Protein AF-A0A3D0M6D3-F1 (afdb_monomer_lite)

Radius of gyration: 14.18 Å; chains: 1; bounding box: 35×28×41 Å

Structure (mmCIF, N/CA/C/O backbone):
data_AF-A0A3D0M6D3-F1
#
_entry.id   AF-A0A3D0M6D3-F1
#
loop_
_atom_site.group_PDB
_atom_site.id
_atom_site.type_symbol
_atom_site.label_atom_id
_atom_site.label_alt_id
_atom_site.label_comp_id
_atom_site.label_asym_id
_atom_site.label_entity_id
_atom_site.label_seq_id
_atom_site.pdbx_PDB_ins_code
_atom_site.Cartn_x
_atom_site.Cartn_y
_atom_site.Cartn_z
_atom_site.occupancy
_atom_site.B_iso_or_equiv
_atom_site.auth_seq_id
_atom_site.auth_comp_id
_atom_site.auth_asym_id
_atom_site.auth_atom_id
_atom_site.pdbx_PDB_model_num
ATOM 1 N N . MET A 1 1 ? 14.241 -4.948 13.744 1.00 52.59 1 MET A N 1
ATOM 2 C CA . MET A 1 1 ? 13.024 -5.066 12.900 1.00 52.59 1 MET A CA 1
ATOM 3 C C . MET A 1 1 ? 12.426 -3.733 12.427 1.00 52.59 1 MET A C 1
ATOM 5 O O . MET A 1 1 ? 11.721 -3.752 11.431 1.00 52.59 1 MET A O 1
ATOM 9 N N . ARG A 1 2 ? 12.724 -2.573 13.044 1.00 57.72 2 ARG A N 1
ATOM 10 C CA . ARG A 1 2 ? 12.065 -1.276 12.750 1.00 57.72 2 ARG A CA 1
ATOM 11 C C . ARG A 1 2 ? 12.277 -0.697 11.330 1.00 57.72 2 ARG A C 1
ATOM 13 O O . ARG A 1 2 ? 11.558 0.225 10.971 1.00 57.72 2 ARG A O 1
ATOM 20 N N . ASN A 1 3 ? 13.200 -1.253 10.533 1.00 73.00 3 ASN A N 1
ATOM 21 C CA . ASN A 1 3 ? 13.613 -0.708 9.228 1.00 73.00 3 ASN A CA 1
ATOM 22 C C . ASN A 1 3 ? 13.431 -1.674 8.040 1.00 73.00 3 ASN A C 1
ATOM 24 O O . ASN A 1 3 ? 13.798 -1.325 6.927 1.00 73.00 3 ASN A O 1
ATOM 28 N N . ALA A 1 4 ? 12.882 -2.880 8.243 1.00 83.25 4 ALA A N 1
ATOM 29 C CA . ALA A 1 4 ? 12.864 -3.917 7.198 1.00 83.25 4 ALA A CA 1
ATOM 30 C C . ALA A 1 4 ? 12.081 -3.520 5.929 1.00 83.25 4 ALA A C 1
ATOM 32 O O . ALA A 1 4 ? 12.373 -4.023 4.849 1.00 83.25 4 ALA A O 1
ATOM 33 N N . TYR A 1 5 ? 11.115 -2.612 6.072 1.00 87.88 5 TYR A N 1
ATOM 34 C CA . TYR A 1 5 ? 10.273 -2.093 4.994 1.00 87.88 5 TYR A CA 1
ATOM 35 C C . TYR A 1 5 ? 10.786 -0.765 4.405 1.00 87.88 5 TYR A C 1
ATOM 37 O O . TYR A 1 5 ? 10.164 -0.208 3.501 1.00 87.88 5 TYR A O 1
ATOM 45 N N . LYS A 1 6 ? 11.904 -0.218 4.909 1.00 93.88 6 LYS A N 1
ATOM 46 C CA . LYS A 1 6 ? 12.492 1.011 4.361 1.00 93.88 6 LYS A CA 1
ATOM 47 C C . LYS A 1 6 ? 13.063 0.748 2.974 1.00 93.88 6 LYS A C 1
ATOM 49 O O . LYS A 1 6 ? 13.654 -0.306 2.745 1.00 93.88 6 LYS A O 1
ATOM 54 N N . LEU A 1 7 ? 12.911 1.724 2.077 1.00 93.38 7 LEU A N 1
ATOM 55 C CA . LEU A 1 7 ? 13.211 1.570 0.652 1.00 93.38 7 LEU A CA 1
ATOM 56 C C . LEU A 1 7 ? 14.612 1.019 0.392 1.00 93.38 7 LEU A C 1
ATOM 58 O O . LEU A 1 7 ? 14.744 0.063 -0.362 1.00 93.38 7 LEU A O 1
ATOM 62 N N . ASP A 1 8 ? 15.630 1.544 1.070 1.00 93.69 8 ASP A N 1
ATOM 63 C CA . ASP A 1 8 ? 17.010 1.075 0.898 1.00 93.69 8 ASP A CA 1
ATOM 64 C C . ASP A 1 8 ? 17.179 -0.390 1.314 1.00 93.69 8 ASP A C 1
ATOM 66 O O . ASP A 1 8 ? 17.869 -1.158 0.650 1.00 93.69 8 ASP A O 1
ATOM 70 N N . THR A 1 9 ? 16.494 -0.813 2.381 1.00 93.94 9 THR A N 1
ATOM 71 C CA . THR A 1 9 ? 16.521 -2.208 2.847 1.00 93.94 9 THR A CA 1
ATOM 72 C C . THR A 1 9 ? 15.784 -3.134 1.882 1.00 93.94 9 THR A C 1
ATOM 74 O O . THR A 1 9 ? 16.263 -4.228 1.590 1.00 93.94 9 THR A O 1
ATOM 77 N N . VAL A 1 10 ? 14.644 -2.694 1.346 1.00 94.50 10 VAL A N 1
ATOM 78 C CA . VAL A 1 10 ? 13.872 -3.449 0.348 1.00 94.50 10 VAL A CA 1
ATOM 79 C C . VAL A 1 10 ? 14.669 -3.581 -0.952 1.00 94.50 10 VAL A C 1
ATOM 81 O O . VAL A 1 10 ? 14.810 -4.688 -1.470 1.00 94.50 10 VAL A O 1
ATOM 84 N N . LYS A 1 11 ? 15.274 -2.490 -1.434 1.00 94.94 11 LYS A N 1
ATOM 85 C CA . LYS A 1 11 ? 16.143 -2.494 -2.618 1.00 94.94 11 LYS A CA 1
ATOM 86 C C . LYS A 1 11 ? 17.346 -3.412 -2.440 1.00 94.94 11 LYS A C 1
ATOM 88 O O . LYS A 1 11 ? 17.601 -4.234 -3.314 1.00 94.94 11 LYS A O 1
ATOM 93 N N . ALA A 1 12 ? 18.033 -3.334 -1.299 1.00 93.81 12 ALA A N 1
ATOM 94 C CA . ALA A 1 12 ? 19.160 -4.215 -0.997 1.00 93.81 12 ALA A CA 1
ATOM 95 C C . ALA A 1 12 ? 18.751 -5.697 -0.954 1.00 93.81 12 ALA A C 1
ATOM 97 O O . ALA A 1 12 ? 19.524 -6.563 -1.353 1.00 93.81 12 ALA A O 1
ATOM 98 N N . ARG A 1 13 ? 17.530 -5.997 -0.492 1.00 94.12 13 ARG A N 1
ATOM 99 C CA . ARG A 1 13 ? 17.016 -7.367 -0.395 1.00 94.12 13 ARG A CA 1
ATOM 100 C C . ARG A 1 13 ? 16.631 -7.969 -1.747 1.00 94.12 13 ARG A C 1
ATOM 102 O O . ARG A 1 13 ? 16.865 -9.155 -1.953 1.00 94.12 13 ARG A O 1
ATOM 109 N N . PHE A 1 14 ? 15.983 -7.197 -2.618 1.00 93.31 14 PHE A N 1
ATOM 110 C CA . PHE A 1 14 ? 15.375 -7.723 -3.846 1.00 93.31 14 PHE A CA 1
ATOM 111 C C . PHE A 1 14 ? 16.146 -7.391 -5.130 1.00 93.31 14 PHE A C 1
ATOM 113 O O . PHE A 1 14 ? 15.937 -8.046 -6.145 1.00 93.31 14 PHE A O 1
ATOM 120 N N . GLY A 1 15 ? 17.024 -6.386 -5.124 1.00 88.44 15 GLY A N 1
ATOM 121 C CA . GLY A 1 15 ? 17.942 -6.080 -6.228 1.00 88.44 15 GLY A CA 1
ATOM 122 C C . GLY A 1 15 ? 17.323 -5.465 -7.492 1.00 88.44 15 GLY A C 1
ATOM 123 O O . GLY A 1 15 ? 18.054 -4.880 -8.284 1.00 88.44 15 GLY A O 1
ATOM 124 N N . HIS A 1 16 ? 16.003 -5.544 -7.696 1.00 92.06 16 HIS A N 1
ATOM 125 C CA . HIS A 1 16 ? 15.329 -4.930 -8.844 1.00 92.06 16 HIS A CA 1
ATOM 126 C C . HIS A 1 16 ? 13.944 -4.368 -8.501 1.00 92.06 16 HIS A C 1
ATOM 128 O O . HIS A 1 16 ? 13.257 -4.829 -7.582 1.00 92.06 16 HIS A O 1
ATOM 134 N N . ASN A 1 17 ? 13.516 -3.368 -9.277 1.00 94.06 17 ASN A N 1
ATOM 135 C CA . ASN A 1 17 ? 12.361 -2.553 -8.912 1.00 94.06 17 ASN A CA 1
ATOM 136 C C . ASN A 1 17 ? 11.033 -3.320 -8.933 1.00 94.06 17 ASN A C 1
ATOM 138 O O . ASN A 1 17 ? 10.195 -3.120 -8.056 1.00 94.06 17 ASN A O 1
ATOM 142 N N . SER A 1 18 ? 10.865 -4.255 -9.866 1.00 94.38 18 SER A N 1
ATOM 143 C CA . SER A 1 18 ? 9.674 -5.106 -9.928 1.00 94.38 18 SER A CA 1
ATOM 144 C C . SER A 1 18 ? 9.464 -5.958 -8.668 1.00 94.38 18 SER A C 1
ATOM 146 O O . SER A 1 18 ? 8.363 -6.009 -8.134 1.00 94.38 18 SER A O 1
ATOM 148 N N . ALA A 1 19 ? 10.513 -6.575 -8.115 1.00 94.75 19 ALA A N 1
ATOM 149 C CA . ALA A 1 19 ? 10.362 -7.337 -6.873 1.00 94.75 19 ALA A CA 1
ATOM 150 C C . ALA A 1 19 ? 10.105 -6.418 -5.669 1.00 94.75 19 ALA A C 1
ATOM 152 O O . ALA A 1 19 ? 9.352 -6.775 -4.763 1.00 94.75 19 ALA A O 1
ATOM 153 N N . CYS A 1 20 ? 10.671 -5.206 -5.679 1.00 96.12 20 CYS A N 1
ATOM 154 C CA . CYS A 1 20 ? 10.388 -4.208 -4.651 1.00 96.12 20 CYS A CA 1
ATOM 155 C C . CYS A 1 20 ? 8.913 -3.779 -4.664 1.00 96.12 20 CYS A C 1
ATOM 157 O O . CYS A 1 20 ? 8.306 -3.686 -3.596 1.00 96.12 20 CYS A O 1
ATOM 159 N N . ILE A 1 21 ? 8.315 -3.539 -5.841 1.00 95.56 21 ILE A N 1
ATOM 160 C CA . ILE A 1 21 ? 6.906 -3.132 -5.906 1.00 95.56 21 ILE A CA 1
ATOM 161 C C . ILE A 1 21 ? 5.967 -4.264 -5.489 1.00 95.56 21 ILE A C 1
ATOM 163 O O . ILE A 1 21 ? 4.992 -4.002 -4.790 1.00 95.56 21 ILE A O 1
ATOM 167 N N . ASP A 1 22 ? 6.280 -5.515 -5.838 1.00 95.00 22 ASP A N 1
ATOM 168 C CA . ASP A 1 22 ? 5.488 -6.669 -5.408 1.00 95.00 22 ASP A CA 1
ATOM 169 C C . ASP A 1 22 ? 5.560 -6.871 -3.888 1.00 95.00 22 ASP A C 1
ATOM 171 O O . ASP A 1 22 ? 4.539 -7.151 -3.254 1.00 95.00 22 ASP A O 1
ATOM 175 N N . TYR A 1 23 ? 6.734 -6.664 -3.279 1.00 95.75 23 TYR A N 1
ATOM 176 C CA . TYR A 1 23 ? 6.874 -6.639 -1.822 1.00 95.75 23 TYR A CA 1
ATOM 177 C C . TYR A 1 23 ? 5.963 -5.582 -1.196 1.00 95.75 23 TYR A C 1
ATOM 179 O O . TYR A 1 23 ? 5.148 -5.903 -0.327 1.00 95.75 23 TYR A O 1
ATOM 187 N N . TYR A 1 24 ? 6.078 -4.335 -1.653 1.00 96.12 24 TYR A N 1
ATOM 188 C CA . TYR A 1 24 ? 5.315 -3.240 -1.075 1.00 96.12 24 TYR A CA 1
ATOM 189 C C . TYR A 1 24 ? 3.814 -3.399 -1.285 1.00 96.12 24 TYR A C 1
ATOM 191 O O . TYR A 1 24 ? 3.053 -3.170 -0.355 1.00 96.12 24 TYR A O 1
ATOM 199 N N . TYR A 1 25 ? 3.376 -3.814 -2.472 1.00 95.38 25 TYR A N 1
ATOM 200 C CA . TYR A 1 25 ? 1.959 -4.001 -2.759 1.00 95.38 25 TYR A CA 1
ATOM 201 C C . TYR A 1 25 ? 1.325 -5.052 -1.842 1.00 95.38 25 TYR A C 1
ATOM 203 O O . TYR A 1 25 ? 0.288 -4.793 -1.233 1.00 95.38 25 TYR A O 1
ATOM 211 N N . ASN A 1 26 ? 1.973 -6.209 -1.679 1.00 94.62 26 ASN A N 1
ATOM 212 C CA . ASN A 1 26 ? 1.481 -7.245 -0.772 1.00 94.62 26 ASN A CA 1
ATOM 213 C C . ASN A 1 26 ? 1.406 -6.738 0.674 1.00 94.62 26 ASN A C 1
ATOM 215 O O . ASN A 1 26 ? 0.462 -7.049 1.400 1.00 94.62 26 ASN A O 1
ATOM 219 N N . ASP A 1 27 ? 2.384 -5.941 1.097 1.00 95.25 27 ASP A N 1
ATOM 220 C CA . ASP A 1 27 ? 2.412 -5.421 2.457 1.00 95.25 27 ASP A CA 1
ATOM 221 C C . ASP A 1 27 ? 1.406 -4.277 2.684 1.00 95.25 27 ASP A C 1
ATOM 223 O O . ASP A 1 27 ? 0.790 -4.219 3.747 1.00 95.25 27 ASP A O 1
ATOM 227 N N . LEU A 1 28 ? 1.142 -3.439 1.673 1.00 95.00 28 LEU A N 1
ATOM 228 C CA . LEU A 1 28 ? 0.051 -2.458 1.688 1.00 95.00 28 LEU A CA 1
ATOM 229 C C . LEU A 1 28 ? -1.302 -3.148 1.881 1.00 95.00 28 LEU A C 1
ATOM 231 O O . LEU A 1 28 ? -2.092 -2.715 2.718 1.00 95.00 28 LEU A O 1
ATOM 235 N N . LEU A 1 29 ? -1.567 -4.248 1.165 1.00 94.75 29 LEU A N 1
ATOM 236 C CA . LEU A 1 29 ? -2.806 -5.012 1.343 1.00 94.75 29 LEU A CA 1
ATOM 237 C C . LEU A 1 29 ? -2.953 -5.535 2.777 1.00 94.75 29 LEU A C 1
ATOM 239 O O . LEU A 1 29 ? -4.045 -5.472 3.343 1.00 94.75 29 LEU A O 1
ATOM 243 N N . ARG A 1 30 ? -1.859 -5.989 3.402 1.00 93.75 30 ARG A N 1
ATOM 244 C CA . ARG A 1 30 ? -1.870 -6.384 4.819 1.00 93.75 30 ARG A CA 1
ATOM 245 C C . ARG A 1 30 ? -2.169 -5.205 5.740 1.00 93.75 30 ARG A C 1
ATOM 247 O O . ARG A 1 30 ? -3.000 -5.341 6.636 1.00 93.75 30 ARG A O 1
ATOM 254 N N . GLN A 1 31 ? -1.527 -4.053 5.532 1.00 93.88 31 GLN A N 1
ATOM 255 C CA . GLN A 1 31 ? -1.777 -2.853 6.338 1.00 93.88 31 GLN A CA 1
ATOM 256 C C . GLN A 1 31 ? -3.243 -2.407 6.232 1.00 93.88 31 GLN A C 1
ATOM 258 O O . GLN A 1 31 ? -3.884 -2.151 7.251 1.00 93.88 31 GLN A O 1
ATOM 263 N N . LEU A 1 32 ? -3.794 -2.387 5.016 1.00 93.75 32 LEU A N 1
ATOM 264 C CA . LEU A 1 32 ? -5.198 -2.064 4.767 1.00 93.75 32 LEU A CA 1
ATOM 265 C C . LEU A 1 32 ? -6.142 -3.077 5.421 1.00 93.75 32 LEU A C 1
ATOM 267 O O . LEU A 1 32 ? -7.104 -2.674 6.067 1.00 93.75 32 LEU A O 1
ATOM 271 N N . ASN A 1 33 ? -5.840 -4.374 5.354 1.00 93.81 33 ASN A N 1
ATOM 272 C CA . ASN A 1 33 ? -6.620 -5.398 6.047 1.00 93.81 33 ASN A CA 1
ATOM 273 C C . ASN A 1 33 ? -6.652 -5.174 7.571 1.00 93.81 33 ASN A C 1
ATOM 275 O O . ASN A 1 33 ? -7.713 -5.228 8.191 1.00 93.81 33 ASN A O 1
ATOM 279 N N . ILE A 1 34 ? -5.512 -4.841 8.188 1.00 93.06 34 ILE A N 1
ATOM 280 C CA . ILE A 1 34 ? -5.448 -4.547 9.631 1.00 93.06 34 ILE A CA 1
ATOM 281 C C . ILE A 1 34 ? -6.299 -3.317 9.989 1.00 93.06 34 ILE A C 1
ATOM 283 O O . ILE A 1 34 ? -6.938 -3.302 11.047 1.00 93.06 34 ILE A O 1
ATOM 287 N N . LEU A 1 35 ? -6.350 -2.322 9.097 1.00 90.25 35 LEU A N 1
ATOM 288 C CA . LEU A 1 35 ? -7.206 -1.136 9.203 1.00 90.25 35 LEU A CA 1
ATOM 289 C C . LEU A 1 35 ? -8.685 -1.408 8.870 1.00 90.25 35 LEU A C 1
ATOM 291 O O . LEU A 1 35 ? -9.479 -0.473 8.898 1.00 90.25 35 LEU A O 1
ATOM 295 N N . ARG A 1 36 ? -9.072 -2.664 8.595 1.00 91.81 36 ARG A N 1
ATOM 296 C CA . ARG A 1 36 ? -10.422 -3.068 8.151 1.00 91.81 36 ARG A CA 1
ATOM 297 C C . ARG A 1 36 ? -10.841 -2.431 6.822 1.00 91.81 36 ARG A C 1
ATOM 299 O O . ARG A 1 36 ? -12.010 -2.146 6.594 1.00 91.81 36 ARG A O 1
ATOM 306 N N . LEU A 1 37 ? -9.864 -2.225 5.947 1.00 92.75 37 LEU A N 1
ATOM 307 C CA . LEU A 1 37 ? -10.002 -1.682 4.599 1.00 92.75 37 LEU A CA 1
ATOM 308 C C . LEU A 1 37 ? -9.568 -2.718 3.552 1.00 92.75 37 LEU A C 1
ATOM 310 O O . LEU A 1 37 ? -8.962 -2.369 2.542 1.00 92.75 37 LEU A O 1
ATOM 314 N N . SER A 1 38 ? -9.822 -4.003 3.806 1.00 92.75 38 SER A N 1
ATOM 315 C CA . SER A 1 38 ? -9.565 -5.084 2.849 1.00 92.75 38 SER A CA 1
ATOM 316 C C . SER A 1 38 ? -10.380 -4.899 1.561 1.00 92.75 38 SER A C 1
ATOM 318 O O . SER A 1 38 ? -11.443 -4.274 1.624 1.00 92.75 38 SER A O 1
ATOM 320 N N . PRO A 1 39 ? -9.923 -5.439 0.415 1.00 91.56 39 PRO A N 1
ATOM 321 C CA . PRO A 1 39 ? -10.741 -5.496 -0.793 1.00 91.56 39 PRO A CA 1
ATOM 322 C C . PRO A 1 39 ? -12.037 -6.278 -0.549 1.00 91.56 39 PRO A C 1
ATOM 324 O O . PRO A 1 39 ? -12.018 -7.295 0.151 1.00 91.56 39 PRO A O 1
ATOM 327 N N . ASP A 1 40 ? -13.133 -5.828 -1.150 1.00 92.44 40 ASP A N 1
ATOM 328 C CA . ASP A 1 40 ? -14.402 -6.552 -1.147 1.00 92.44 40 ASP A CA 1
ATOM 329 C C . ASP A 1 40 ? -14.412 -7.653 -2.223 1.00 92.44 40 ASP A C 1
ATOM 331 O O . ASP A 1 40 ? -13.633 -7.650 -3.181 1.00 92.44 40 ASP A O 1
ATOM 335 N N . THR A 1 41 ? -15.301 -8.641 -2.079 1.00 90.56 41 THR A N 1
ATOM 336 C CA . THR A 1 41 ? -15.400 -9.729 -3.066 1.00 90.56 41 THR A CA 1
ATOM 337 C C . THR A 1 41 ? -15.862 -9.179 -4.415 1.00 90.56 41 THR A C 1
ATOM 339 O O . THR A 1 41 ? -16.897 -8.526 -4.500 1.00 90.56 41 THR A O 1
ATOM 342 N N . GLY A 1 42 ? -15.103 -9.469 -5.476 1.00 90.81 42 GLY A N 1
ATOM 343 C CA . GLY A 1 42 ? -15.370 -8.957 -6.826 1.00 90.81 42 GLY A CA 1
ATOM 344 C C . GLY A 1 42 ? -14.864 -7.532 -7.072 1.00 90.81 42 GLY A C 1
ATOM 345 O O . GLY A 1 42 ? -15.007 -7.028 -8.184 1.00 90.81 42 GLY A O 1
ATOM 346 N N . GLU A 1 43 ? -14.244 -6.895 -6.075 1.00 91.88 43 GLU A N 1
ATOM 347 C CA . GLU A 1 43 ? -13.659 -5.564 -6.210 1.00 91.88 43 GLU A CA 1
ATOM 348 C C . GLU A 1 43 ? -12.327 -5.630 -6.973 1.00 91.88 43 GLU A C 1
ATOM 350 O O . GLU A 1 43 ? -11.422 -6.403 -6.646 1.00 91.88 43 GLU A O 1
ATOM 355 N N . THR A 1 44 ? -12.184 -4.807 -8.012 1.00 91.88 44 THR A N 1
ATOM 356 C CA . THR A 1 44 ? -10.899 -4.643 -8.706 1.00 91.88 44 THR A CA 1
ATOM 357 C C . THR A 1 44 ? -9.929 -3.802 -7.873 1.00 91.88 44 THR A C 1
ATOM 359 O O . THR A 1 44 ? -10.337 -3.010 -7.028 1.00 91.88 44 THR A O 1
ATOM 362 N N . ILE A 1 45 ? -8.627 -3.895 -8.163 1.00 91.50 45 ILE A N 1
ATOM 363 C CA . ILE A 1 45 ? -7.587 -3.118 -7.464 1.00 91.50 45 ILE A CA 1
ATOM 364 C C . ILE A 1 45 ? -7.874 -1.606 -7.506 1.00 91.50 45 ILE A C 1
ATOM 366 O O . ILE A 1 45 ? -7.678 -0.917 -6.510 1.00 91.50 45 ILE A O 1
ATOM 370 N N . LEU A 1 46 ? -8.358 -1.079 -8.636 1.00 92.25 46 LEU A N 1
ATOM 371 C CA . LEU A 1 46 ? -8.658 0.350 -8.760 1.00 92.25 46 LEU A CA 1
ATOM 372 C C . LEU A 1 46 ? -9.934 0.746 -8.013 1.00 92.25 46 LEU A C 1
ATOM 374 O O . LEU A 1 46 ? -9.935 1.784 -7.362 1.00 92.25 46 LEU A O 1
ATOM 378 N N . GLN A 1 47 ? -10.981 -0.086 -8.041 1.00 94.12 47 GLN A N 1
ATOM 379 C CA . GLN A 1 47 ? -12.189 0.146 -7.235 1.00 94.12 47 GLN A CA 1
ATOM 380 C C . GLN A 1 47 ? -11.864 0.137 -5.736 1.00 94.12 47 GLN A C 1
ATOM 382 O O . GLN A 1 47 ? -12.287 1.037 -5.012 1.00 94.12 47 GLN A O 1
ATOM 387 N N . HIS A 1 48 ? -11.019 -0.803 -5.304 1.00 94.50 48 HIS A N 1
ATOM 388 C CA . HIS A 1 48 ? -10.504 -0.857 -3.938 1.00 94.50 48 HIS A CA 1
ATOM 389 C C . HIS A 1 48 ? -9.730 0.413 -3.581 1.00 94.50 48 HIS A C 1
ATOM 391 O O . HIS A 1 48 ? -9.991 1.031 -2.551 1.00 94.50 48 HIS A O 1
ATOM 397 N N . GLY A 1 49 ? -8.822 0.848 -4.458 1.00 92.44 49 GLY A N 1
ATOM 398 C CA . GLY A 1 49 ? -8.068 2.091 -4.283 1.00 92.44 49 GLY A CA 1
ATOM 399 C C . GLY A 1 49 ? -8.958 3.325 -4.171 1.00 92.44 49 GLY A C 1
ATOM 400 O O . GLY A 1 49 ? -8.721 4.162 -3.306 1.00 92.44 49 GLY A O 1
ATOM 401 N N . GLU A 1 50 ? -9.996 3.416 -4.998 1.00 92.50 50 GLU A N 1
ATOM 402 C CA . GLU A 1 50 ? -10.986 4.497 -4.988 1.00 92.50 50 GLU A CA 1
ATOM 403 C C . GLU A 1 50 ? -11.772 4.559 -3.675 1.00 92.50 50 GLU A C 1
ATOM 405 O O . GLU A 1 50 ? -11.832 5.605 -3.022 1.00 92.50 50 GLU A O 1
ATOM 410 N N . ARG A 1 51 ? -12.310 3.421 -3.227 1.00 92.81 51 ARG A N 1
ATOM 411 C CA . ARG A 1 51 ? -13.037 3.333 -1.956 1.00 92.81 51 ARG A CA 1
ATOM 412 C C . ARG A 1 51 ? -12.139 3.685 -0.774 1.00 92.81 51 ARG A C 1
ATOM 414 O O . ARG A 1 51 ? -12.522 4.473 0.090 1.00 92.81 51 ARG A O 1
ATOM 421 N N . VAL A 1 52 ? -10.925 3.137 -0.740 1.00 91.31 52 VAL A N 1
ATOM 422 C CA . VAL A 1 52 ? -9.963 3.428 0.328 1.00 91.31 52 VAL A CA 1
ATOM 423 C C . VAL A 1 52 ? -9.518 4.887 0.283 1.00 91.31 52 VAL A C 1
ATOM 425 O O . VAL A 1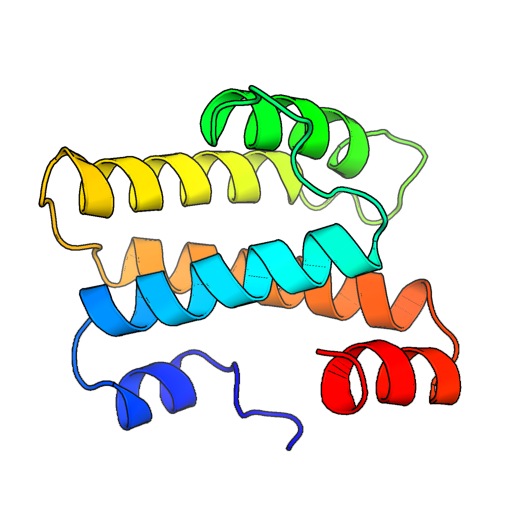 52 ? -9.402 5.501 1.341 1.00 91.31 52 VAL A O 1
ATOM 428 N N . ARG A 1 53 ? -9.326 5.482 -0.902 1.00 90.50 53 ARG A N 1
ATOM 429 C CA . ARG A 1 53 ? -9.006 6.908 -1.048 1.00 90.50 53 ARG A CA 1
ATOM 430 C C . ARG A 1 53 ? -10.037 7.778 -0.344 1.00 90.50 53 ARG A C 1
ATOM 432 O O . ARG A 1 53 ? -9.635 8.666 0.400 1.00 90.50 53 ARG A O 1
ATOM 439 N N . MET A 1 54 ? -11.329 7.507 -0.533 1.00 86.12 54 MET A N 1
ATOM 440 C CA . MET A 1 54 ? -12.399 8.264 0.129 1.00 86.12 54 MET A CA 1
ATOM 441 C C . MET A 1 54 ? -12.284 8.186 1.657 1.00 86.12 54 MET A C 1
ATOM 443 O O . MET A 1 54 ? -12.331 9.213 2.322 1.00 86.12 54 MET A O 1
ATOM 447 N N . VAL A 1 55 ? -12.029 6.995 2.210 1.00 85.75 55 VAL A N 1
ATOM 448 C CA . VAL A 1 55 ? -11.864 6.801 3.665 1.00 85.75 55 VAL A CA 1
ATOM 449 C C . VAL A 1 55 ? -10.574 7.431 4.204 1.00 85.75 55 VAL A C 1
ATOM 451 O O . VAL A 1 55 ? -10.522 7.896 5.342 1.00 85.75 55 VAL A O 1
ATOM 454 N N . LEU A 1 56 ? -9.493 7.418 3.421 1.00 81.12 56 LEU A N 1
ATOM 455 C CA . LEU A 1 56 ? -8.215 8.005 3.828 1.00 81.12 56 LEU A CA 1
ATOM 456 C C . LEU A 1 56 ? -8.205 9.535 3.719 1.00 81.12 56 LEU A C 1
ATOM 458 O O . LEU A 1 56 ? -7.444 10.162 4.452 1.00 81.12 56 LEU A O 1
ATOM 462 N N . ASN A 1 57 ? -9.018 10.106 2.829 1.00 80.25 57 ASN A N 1
ATOM 463 C CA . ASN A 1 57 ? -9.123 11.547 2.602 1.00 80.25 57 ASN A CA 1
ATOM 464 C C . ASN A 1 57 ? -10.286 12.209 3.375 1.00 80.25 57 ASN A C 1
ATOM 466 O O . ASN A 1 57 ? -10.386 13.433 3.335 1.00 80.25 57 ASN A O 1
ATOM 470 N N . ASP A 1 58 ? -11.142 11.445 4.067 1.00 75.62 58 ASP A N 1
ATOM 471 C CA . ASP A 1 58 ? -12.219 11.987 4.911 1.00 75.62 58 ASP A CA 1
ATOM 472 C C . ASP A 1 58 ? -11.654 12.942 5.981 1.00 75.62 58 ASP A C 1
ATOM 474 O O . ASP A 1 58 ? -10.726 12.594 6.724 1.00 75.62 58 ASP A O 1
ATOM 478 N N . GLU A 1 59 ? -12.229 14.150 6.046 1.00 52.84 59 GLU A N 1
ATOM 479 C CA . GLU A 1 59 ? -11.781 15.306 6.833 1.00 52.84 59 GLU A CA 1
ATOM 480 C C . GLU A 1 59 ? -11.685 15.043 8.340 1.00 52.84 59 GLU A C 1
ATOM 482 O O . GLU A 1 59 ? -10.948 15.744 9.036 1.00 52.84 59 GLU A O 1
ATOM 487 N N . ASN A 1 60 ? -12.382 14.018 8.835 1.00 57.03 60 ASN A N 1
ATOM 488 C CA . ASN A 1 60 ? -12.366 13.625 10.245 1.00 57.03 60 ASN A CA 1
ATOM 489 C C . ASN A 1 60 ? -11.163 12.749 10.625 1.00 57.03 60 ASN A C 1
ATOM 491 O O . ASN A 1 60 ? -10.987 12.409 11.797 1.00 57.03 60 ASN A O 1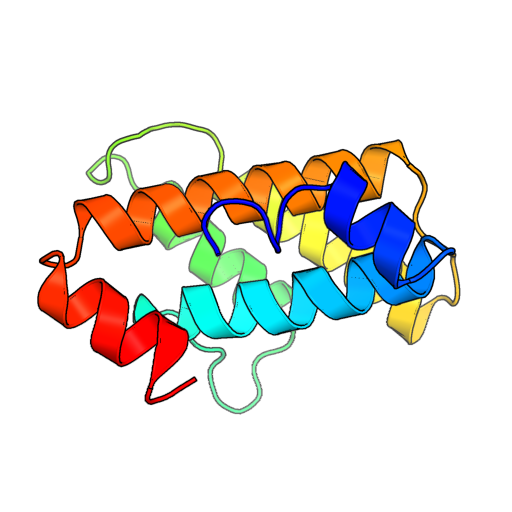
ATOM 495 N N . THR A 1 61 ? -10.324 12.380 9.655 1.00 54.12 61 THR A N 1
ATOM 496 C CA . THR A 1 61 ? -9.154 11.529 9.875 1.00 54.12 61 THR A CA 1
ATOM 497 C C . THR A 1 61 ? -7.870 12.316 9.659 1.00 54.12 61 THR A C 1
ATOM 499 O O . THR A 1 61 ? -7.340 12.418 8.555 1.00 54.12 61 THR A O 1
ATOM 502 N N . GLU A 1 62 ? -7.329 12.870 10.742 1.00 51.34 62 GLU A N 1
ATOM 503 C CA . GLU A 1 62 ? -5.953 13.363 10.738 1.00 51.34 62 GLU A CA 1
ATOM 504 C C . GLU A 1 62 ? -4.972 12.194 10.485 1.00 51.34 62 GLU A C 1
ATOM 506 O O . GLU A 1 62 ? -5.143 11.113 11.060 1.00 51.34 62 GLU A O 1
ATOM 511 N N . PRO A 1 63 ? -3.928 12.373 9.650 1.00 50.97 63 PRO A N 1
ATOM 512 C CA . PRO A 1 63 ? -3.522 13.605 8.980 1.00 50.97 63 PRO A CA 1
ATOM 513 C C . PRO A 1 63 ? -4.049 13.721 7.539 1.00 50.97 63 PRO A C 1
ATOM 515 O O . PRO A 1 63 ? -3.983 12.763 6.761 1.00 50.97 63 PRO A O 1
ATOM 518 N N . LYS A 1 64 ? -4.412 14.957 7.156 1.00 56.03 64 LYS A N 1
ATOM 519 C CA . LYS A 1 64 ? -4.799 15.435 5.807 1.00 56.03 64 LYS A CA 1
ATOM 520 C C . LYS A 1 64 ? -3.646 15.375 4.787 1.00 56.03 64 LYS A C 1
ATOM 522 O O . LYS A 1 64 ? -3.255 16.368 4.186 1.00 56.03 64 LYS A O 1
ATOM 527 N N . SER A 1 65 ? -3.020 14.214 4.641 1.00 53.69 65 SER A N 1
ATOM 528 C CA . SER A 1 65 ? -1.718 14.048 3.977 1.00 53.69 65 SER A CA 1
ATOM 529 C C . SER A 1 65 ? -1.803 13.697 2.483 1.00 53.69 65 SER A C 1
ATOM 531 O O . SER A 1 65 ? -0.779 13.406 1.860 1.00 53.69 65 SER A O 1
ATOM 533 N N . GLY A 1 66 ? -3.005 13.704 1.888 1.00 64.44 66 GLY A N 1
ATOM 534 C CA . GLY A 1 66 ? -3.225 13.218 0.518 1.00 64.44 66 GLY A CA 1
ATOM 535 C C . GLY A 1 66 ? -2.857 11.737 0.356 1.00 64.44 66 GLY A C 1
ATOM 536 O O . GLY A 1 66 ? -2.499 11.289 -0.732 1.00 64.44 66 GLY A O 1
ATOM 537 N N . GLY A 1 67 ? -2.870 10.976 1.458 1.00 76.94 67 GLY A N 1
ATOM 538 C CA . GLY A 1 67 ? -2.477 9.569 1.483 1.00 76.94 67 GLY A CA 1
ATOM 539 C C . GLY A 1 67 ? -3.359 8.698 0.589 1.00 76.94 67 GLY A C 1
ATOM 540 O O . GLY A 1 67 ? -2.846 7.774 -0.039 1.00 76.94 67 GLY A O 1
ATOM 541 N N . GLY A 1 68 ? -4.648 9.034 0.460 1.00 83.62 68 GLY A N 1
ATOM 542 C CA . GLY A 1 68 ? -5.567 8.358 -0.452 1.00 83.62 68 GLY A CA 1
ATOM 543 C C . GLY A 1 68 ? -5.185 8.541 -1.923 1.00 83.62 68 GLY A C 1
ATOM 544 O O . GLY A 1 68 ? -5.109 7.563 -2.666 1.00 83.62 68 GLY A O 1
ATOM 545 N N . ASP A 1 69 ? -4.872 9.770 -2.340 1.00 86.88 69 ASP A N 1
ATOM 546 C CA . ASP A 1 69 ? -4.464 10.063 -3.724 1.00 86.88 69 ASP A CA 1
ATOM 547 C C . ASP A 1 69 ? -3.123 9.407 -4.075 1.00 86.88 69 ASP A C 1
ATOM 549 O O . ASP A 1 69 ? -2.903 8.912 -5.183 1.00 86.88 69 ASP A O 1
ATOM 553 N N . ARG A 1 70 ? -2.202 9.344 -3.111 1.00 88.94 70 ARG A N 1
ATOM 554 C CA . ARG A 1 70 ? -0.933 8.627 -3.290 1.00 88.94 70 ARG A CA 1
ATOM 555 C C . ARG A 1 70 ? -1.139 7.111 -3.376 1.00 88.94 70 ARG A C 1
ATOM 557 O O . ARG A 1 70 ? -0.453 6.458 -4.169 1.00 88.94 70 ARG A O 1
ATOM 564 N N . LEU A 1 71 ? -2.081 6.553 -2.610 1.00 90.44 71 LEU A N 1
ATOM 565 C CA . LEU A 1 71 ? -2.418 5.128 -2.651 1.00 90.44 71 LEU A CA 1
ATOM 566 C C . LEU A 1 71 ? -2.994 4.726 -4.012 1.00 90.44 71 LEU A C 1
ATOM 568 O O . LEU A 1 71 ? -2.532 3.750 -4.599 1.00 90.44 71 LEU A O 1
ATOM 572 N N . ILE A 1 72 ? -3.950 5.484 -4.552 1.00 92.12 72 ILE A N 1
ATOM 573 C CA . ILE A 1 72 ? -4.532 5.133 -5.853 1.00 92.12 72 ILE A CA 1
ATOM 574 C C . ILE A 1 72 ? -3.499 5.220 -6.984 1.00 92.12 72 ILE A C 1
ATOM 576 O O . ILE A 1 72 ? -3.405 4.311 -7.807 1.00 92.12 72 ILE A O 1
ATOM 580 N N . ASN A 1 73 ? -2.638 6.244 -6.974 1.00 91.31 73 ASN A N 1
ATOM 581 C CA . ASN A 1 73 ? -1.538 6.357 -7.935 1.00 91.31 73 ASN A CA 1
ATOM 582 C C . ASN A 1 73 ? -0.584 5.158 -7.855 1.00 91.31 73 ASN A C 1
ATOM 584 O O . ASN A 1 73 ? -0.134 4.635 -8.872 1.00 91.31 73 ASN A O 1
ATOM 588 N N . THR A 1 74 ? -0.321 4.681 -6.641 1.00 93.56 74 THR A N 1
ATOM 589 C CA . THR A 1 74 ? 0.471 3.473 -6.411 1.00 93.56 74 THR A CA 1
ATOM 590 C C . THR A 1 74 ? -0.196 2.233 -7.009 1.00 93.56 74 THR A C 1
ATOM 592 O O . THR A 1 74 ? 0.470 1.413 -7.640 1.00 93.56 74 THR A O 1
ATOM 595 N N . PHE A 1 75 ? -1.512 2.090 -6.854 1.00 94.50 75 PHE A N 1
ATOM 596 C CA . PHE A 1 75 ? -2.263 0.983 -7.443 1.00 94.50 75 PHE A CA 1
ATOM 597 C C . PHE A 1 75 ? -2.251 1.023 -8.972 1.00 94.50 75 PHE A C 1
ATOM 599 O O . PHE A 1 75 ? -2.120 -0.029 -9.595 1.00 94.50 75 PHE A O 1
ATOM 606 N N . HIS A 1 76 ? -2.273 2.208 -9.586 1.00 94.62 76 HIS A N 1
ATOM 607 C CA . HIS A 1 76 ? -2.032 2.342 -11.024 1.00 94.62 76 HIS A CA 1
ATOM 608 C C . HIS A 1 76 ? -0.642 1.840 -11.433 1.00 94.62 76 HIS A C 1
ATOM 610 O O . HIS A 1 76 ? -0.544 1.059 -12.379 1.00 94.62 76 HIS A O 1
ATOM 616 N N . THR A 1 77 ? 0.425 2.198 -10.709 1.00 94.69 77 THR A N 1
ATOM 617 C CA . THR A 1 77 ? 1.765 1.649 -10.982 1.00 94.69 77 THR A CA 1
ATOM 618 C C . THR A 1 77 ? 1.777 0.119 -10.852 1.00 94.69 77 THR A C 1
ATOM 620 O O . THR A 1 77 ? 2.330 -0.565 -11.713 1.00 94.69 77 THR A O 1
ATOM 623 N N . VAL A 1 78 ? 1.131 -0.449 -9.826 1.00 94.62 78 VAL A N 1
ATOM 624 C CA . VAL A 1 78 ? 1.029 -1.912 -9.661 1.00 94.62 78 VAL A CA 1
ATOM 625 C C . VAL A 1 78 ? 0.286 -2.558 -10.834 1.00 94.62 78 VAL A C 1
ATOM 627 O O . VAL A 1 78 ? 0.714 -3.600 -11.326 1.00 94.62 78 VAL A O 1
ATOM 630 N N . MET A 1 79 ? -0.796 -1.943 -11.316 1.00 94.25 79 MET A N 1
ATOM 631 C CA . MET A 1 79 ? -1.534 -2.415 -12.493 1.00 94.25 79 MET A CA 1
ATOM 632 C C . MET A 1 79 ? -0.669 -2.373 -13.760 1.00 94.25 79 MET A C 1
ATOM 634 O O . MET A 1 79 ? -0.622 -3.357 -14.501 1.00 94.25 79 MET A O 1
ATOM 638 N N . ASN A 1 80 ? 0.054 -1.272 -13.986 1.00 94.88 80 ASN A N 1
ATOM 639 C CA . ASN A 1 80 ? 0.973 -1.123 -15.118 1.00 94.88 80 ASN A CA 1
ATOM 640 C C . ASN A 1 80 ? 2.072 -2.191 -15.096 1.00 94.88 80 ASN A C 1
ATOM 642 O O . ASN A 1 80 ? 2.407 -2.751 -16.140 1.00 94.88 80 ASN A O 1
ATOM 646 N N . TRP A 1 81 ? 2.584 -2.524 -13.910 1.00 94.31 81 TRP A N 1
ATOM 647 C CA . TRP A 1 81 ? 3.531 -3.620 -13.743 1.00 94.31 81 TRP A CA 1
ATOM 648 C C . TRP A 1 81 ? 2.889 -4.983 -14.035 1.00 94.31 81 TRP A C 1
ATOM 650 O O . TRP A 1 81 ? 3.344 -5.700 -14.924 1.00 94.31 81 TRP A O 1
ATOM 660 N N . ARG A 1 82 ? 1.806 -5.340 -13.334 1.00 90.94 82 ARG A N 1
ATOM 661 C CA . ARG A 1 82 ? 1.214 -6.689 -13.397 1.00 90.94 82 ARG A CA 1
ATOM 662 C C . ARG A 1 82 ? 0.592 -7.028 -14.746 1.00 90.94 82 ARG A C 1
ATOM 664 O O . ARG A 1 82 ? 0.714 -8.162 -15.201 1.00 90.94 82 ARG A O 1
ATOM 671 N N . TYR A 1 83 ? -0.070 -6.060 -15.373 1.00 91.81 83 TYR A N 1
ATOM 672 C CA . TYR A 1 83 ? -0.839 -6.284 -16.598 1.00 91.81 83 TYR A CA 1
ATOM 673 C C . TYR A 1 83 ? -0.186 -5.652 -17.826 1.00 91.81 83 TYR A C 1
ATOM 675 O O . TYR A 1 83 ? -0.237 -6.234 -18.906 1.00 91.81 83 TYR A O 1
ATOM 683 N N . GLY A 1 84 ? 0.473 -4.502 -17.665 1.00 91.50 84 GLY A N 1
ATOM 684 C CA . GLY A 1 84 ? 1.207 -3.840 -18.748 1.00 91.50 84 GLY A CA 1
ATOM 685 C C . GLY A 1 84 ? 2.645 -4.335 -18.924 1.00 91.50 84 GLY A C 1
ATOM 686 O O . GLY A 1 84 ? 3.258 -4.039 -19.946 1.00 91.50 84 GLY A O 1
ATOM 687 N N . ARG A 1 85 ? 3.194 -5.083 -17.951 1.00 92.31 85 ARG A N 1
ATOM 688 C CA . ARG A 1 85 ? 4.613 -5.491 -17.890 1.00 92.31 85 ARG A CA 1
ATOM 689 C C . ARG A 1 85 ? 5.585 -4.308 -17.957 1.00 92.31 85 ARG A C 1
ATOM 691 O O . ARG A 1 85 ? 6.722 -4.471 -18.390 1.00 92.31 85 ARG A O 1
ATOM 698 N N . ILE A 1 86 ? 5.145 -3.128 -17.517 1.00 94.50 86 ILE A N 1
ATOM 699 C CA . ILE A 1 86 ? 5.959 -1.911 -17.465 1.00 94.50 86 ILE A CA 1
ATOM 700 C C . ILE A 1 86 ? 6.669 -1.886 -16.105 1.00 94.50 86 ILE A C 1
ATOM 702 O O . ILE A 1 86 ? 5.989 -1.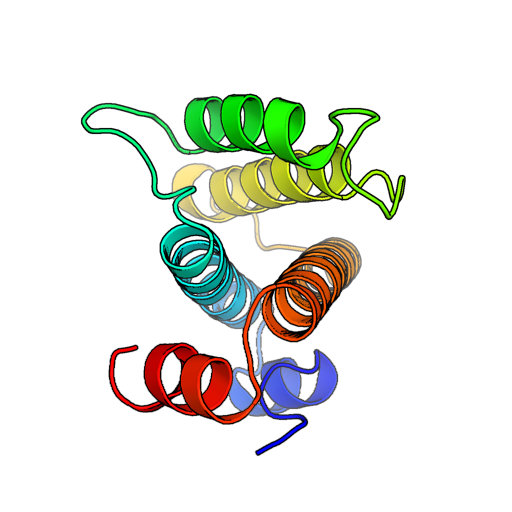768 -15.082 1.00 94.50 86 ILE A O 1
ATOM 706 N N . PRO A 1 87 ? 8.007 -2.035 -16.043 1.00 93.12 87 PRO A N 1
ATOM 707 C CA . PRO A 1 87 ? 8.724 -2.028 -14.775 1.00 93.12 87 PRO A CA 1
ATOM 708 C C . PRO A 1 87 ? 8.587 -0.673 -14.069 1.00 93.12 87 PRO A C 1
ATOM 710 O O . PRO A 1 87 ? 8.682 0.364 -14.730 1.00 93.12 87 PRO A O 1
ATOM 713 N N . PRO A 1 88 ? 8.415 -0.655 -12.738 1.00 95.06 88 PRO A N 1
ATOM 714 C CA . PRO A 1 88 ? 8.307 0.593 -11.999 1.00 95.06 88 PRO A CA 1
ATOM 715 C C . PRO A 1 88 ? 9.648 1.333 -11.950 1.00 95.06 88 PRO A C 1
ATOM 717 O O . PRO A 1 88 ? 10.715 0.754 -11.714 1.00 95.06 88 PRO A O 1
ATOM 720 N N . SER A 1 89 ? 9.576 2.646 -12.120 1.00 96.25 89 SER A N 1
ATOM 721 C CA . SER A 1 89 ? 10.698 3.562 -11.937 1.00 96.25 89 SER A CA 1
ATOM 722 C C . SER A 1 89 ? 11.076 3.723 -10.460 1.00 96.25 89 SER A C 1
ATOM 724 O O . SER A 1 89 ? 10.303 3.421 -9.547 1.00 96.25 89 SER A O 1
ATOM 726 N N . ASP A 1 90 ? 12.264 4.270 -10.202 1.00 95.56 90 ASP A N 1
ATOM 727 C CA . ASP A 1 90 ? 12.700 4.587 -8.837 1.00 95.56 90 ASP A CA 1
ATOM 728 C C . ASP A 1 90 ? 11.797 5.607 -8.140 1.00 95.56 90 ASP A C 1
ATOM 730 O O . ASP A 1 90 ? 11.587 5.533 -6.928 1.00 95.56 90 ASP A O 1
ATOM 734 N N . LEU A 1 91 ? 11.237 6.548 -8.905 1.00 94.31 91 LEU A N 1
ATOM 735 C CA . LEU A 1 91 ? 10.297 7.535 -8.388 1.00 94.31 91 LEU A CA 1
ATOM 736 C C . LEU A 1 91 ? 8.996 6.874 -7.931 1.00 94.31 91 LEU A C 1
ATOM 738 O O . LEU A 1 91 ? 8.472 7.204 -6.868 1.00 94.31 91 LEU A O 1
ATOM 742 N N . GLU A 1 92 ? 8.479 5.929 -8.711 1.00 94.94 92 GLU A N 1
ATOM 743 C CA . GLU A 1 92 ? 7.283 5.172 -8.347 1.00 94.94 92 GLU A CA 1
ATOM 744 C C . GLU A 1 92 ? 7.528 4.276 -7.133 1.00 94.94 92 GLU A C 1
ATOM 746 O O . GLU A 1 92 ? 6.683 4.219 -6.240 1.00 94.94 92 GLU A O 1
ATOM 751 N N . LEU A 1 93 ? 8.714 3.664 -7.031 1.00 95.44 93 LEU A N 1
ATOM 752 C CA . LEU A 1 93 ? 9.113 2.934 -5.828 1.00 95.44 93 LEU A CA 1
ATOM 753 C C . LEU A 1 93 ? 9.194 3.818 -4.584 1.00 95.44 93 LEU A C 1
ATOM 755 O O . LEU A 1 93 ? 8.792 3.408 -3.495 1.00 95.44 93 LEU A O 1
ATOM 759 N N . LYS A 1 94 ? 9.705 5.039 -4.729 1.00 95.19 94 LYS A N 1
ATOM 760 C CA . LYS A 1 94 ? 9.721 5.996 -3.625 1.00 95.19 94 LYS A CA 1
ATOM 761 C C . LYS A 1 94 ? 8.298 6.346 -3.188 1.00 95.19 94 LYS A C 1
ATOM 763 O O . LYS A 1 94 ? 8.016 6.340 -1.995 1.00 95.19 94 LYS A O 1
ATOM 768 N N . ARG A 1 95 ? 7.388 6.578 -4.139 1.00 93.88 95 ARG A N 1
ATOM 769 C CA . ARG A 1 95 ? 5.979 6.896 -3.851 1.00 93.88 95 ARG A CA 1
ATOM 770 C C . ARG A 1 95 ? 5.264 5.766 -3.113 1.00 93.88 95 ARG A C 1
ATOM 772 O O . ARG A 1 95 ? 4.611 6.036 -2.111 1.00 93.88 95 ARG A O 1
ATOM 779 N N . ILE A 1 96 ? 5.416 4.513 -3.549 1.00 95.06 96 ILE A N 1
ATOM 780 C CA . ILE A 1 96 ? 4.797 3.378 -2.846 1.00 95.06 96 ILE A CA 1
ATOM 781 C C . ILE A 1 96 ? 5.377 3.195 -1.435 1.00 95.06 96 ILE A C 1
ATOM 783 O O . ILE A 1 96 ? 4.627 2.917 -0.499 1.00 95.06 96 ILE A O 1
ATOM 787 N N . ALA A 1 97 ? 6.682 3.417 -1.250 1.00 95.00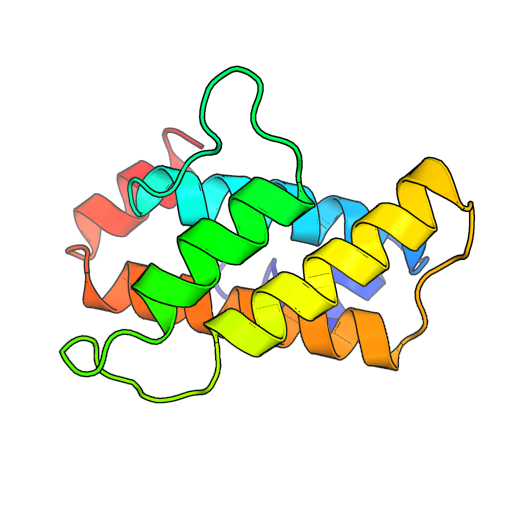 97 ALA A N 1
ATOM 788 C CA . ALA A 1 97 ? 7.311 3.379 0.069 1.00 95.00 97 ALA A CA 1
ATOM 789 C C . ALA A 1 97 ? 6.799 4.502 0.994 1.00 95.00 97 ALA A C 1
ATOM 791 O O . ALA A 1 97 ? 6.593 4.274 2.183 1.00 95.00 97 ALA A O 1
ATOM 792 N N . GLU A 1 98 ? 6.539 5.699 0.461 1.00 92.94 98 GLU A N 1
ATOM 793 C CA . GLU A 1 98 ? 5.922 6.796 1.220 1.00 92.94 98 GLU A CA 1
ATOM 794 C C . GLU A 1 98 ? 4.484 6.463 1.644 1.00 92.94 98 GLU A C 1
ATOM 796 O O . GLU A 1 98 ? 4.107 6.719 2.786 1.00 92.94 98 GLU A O 1
ATOM 801 N N . VAL A 1 99 ? 3.681 5.864 0.756 1.00 92.50 99 VAL A N 1
ATOM 802 C CA . VAL A 1 99 ? 2.325 5.394 1.099 1.00 92.50 99 VAL A CA 1
ATOM 803 C C . VAL A 1 99 ? 2.382 4.340 2.198 1.00 92.50 99 VAL A C 1
ATOM 805 O O . VAL A 1 99 ? 1.602 4.395 3.149 1.00 92.50 99 VAL A O 1
ATOM 808 N N . HIS A 1 100 ? 3.331 3.412 2.096 1.00 94.50 100 HIS A N 1
ATOM 809 C CA . HIS A 1 100 ? 3.569 2.407 3.125 1.00 94.50 100 HIS A CA 1
ATOM 810 C C . HIS A 1 100 ? 3.882 3.047 4.483 1.00 94.50 100 HIS A C 1
ATOM 812 O O . HIS A 1 100 ? 3.262 2.679 5.480 1.00 94.50 100 HIS A O 1
ATOM 818 N N . ASP A 1 101 ? 4.761 4.055 4.522 1.00 91.88 101 ASP A N 1
ATOM 819 C CA . ASP A 1 101 ? 5.079 4.811 5.740 1.00 91.88 101 ASP A CA 1
ATOM 820 C C . ASP A 1 101 ? 3.841 5.522 6.324 1.00 91.88 101 ASP A C 1
ATOM 822 O O . ASP A 1 101 ? 3.642 5.519 7.543 1.00 91.88 101 ASP A O 1
ATOM 826 N N . ILE A 1 102 ? 2.981 6.100 5.476 1.00 89.56 102 ILE A N 1
ATOM 827 C CA . ILE A 1 102 ? 1.723 6.737 5.902 1.00 89.56 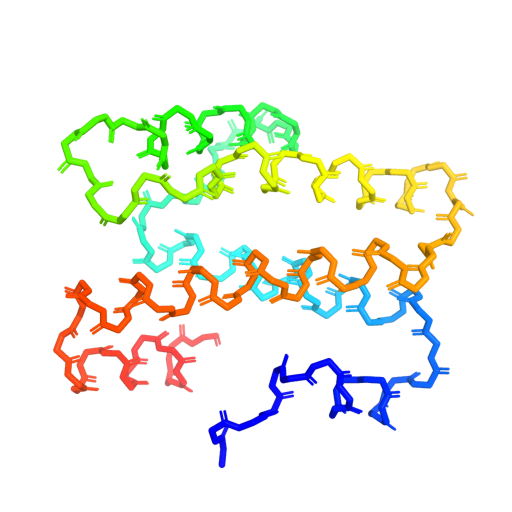102 ILE A CA 1
ATOM 828 C C . ILE A 1 102 ? 0.803 5.713 6.580 1.00 89.56 102 ILE A C 1
ATOM 830 O O . ILE A 1 102 ? 0.312 5.962 7.685 1.00 89.56 102 ILE A O 1
ATOM 834 N N . LEU A 1 103 ? 0.589 4.551 5.955 1.00 90.62 103 LEU A N 1
ATOM 835 C CA . LEU A 1 103 ? -0.255 3.498 6.526 1.00 90.62 103 LEU A CA 1
ATOM 836 C C . LEU A 1 103 ? 0.354 2.899 7.798 1.00 90.62 103 LEU A C 1
ATOM 838 O O . LEU A 1 103 ? -0.366 2.650 8.762 1.00 90.62 103 LEU A O 1
ATOM 842 N N . GLU A 1 104 ? 1.673 2.721 7.849 1.00 91.94 104 GLU A N 1
ATOM 843 C CA . GLU A 1 104 ? 2.373 2.210 9.028 1.00 91.94 104 GLU A CA 1
ATOM 844 C C . GLU A 1 104 ? 2.234 3.168 10.223 1.00 91.94 104 GLU A C 1
ATOM 846 O O . GLU A 1 104 ? 1.993 2.734 11.353 1.00 91.94 104 GLU A O 1
ATOM 851 N N . ASN A 1 105 ? 2.322 4.479 9.984 1.00 89.31 105 ASN A N 1
ATOM 852 C CA . ASN A 1 105 ? 2.073 5.489 11.011 1.00 89.31 105 ASN A CA 1
ATOM 853 C C . ASN A 1 105 ? 0.611 5.476 11.475 1.00 89.31 105 ASN A C 1
ATOM 855 O O . ASN A 1 105 ? 0.363 5.523 12.681 1.00 89.31 105 ASN A O 1
ATOM 859 N N . ARG A 1 106 ? -0.347 5.326 10.551 1.00 87.38 106 ARG A N 1
ATOM 860 C CA . ARG A 1 106 ? -1.775 5.201 10.888 1.00 87.38 106 ARG A CA 1
ATOM 861 C C . ARG A 1 106 ? -2.070 3.945 11.710 1.00 87.38 106 ARG A C 1
ATOM 863 O O . ARG A 1 106 ? -2.858 3.994 12.651 1.00 87.38 106 ARG A O 1
ATOM 870 N N . LEU A 1 107 ? -1.408 2.825 11.422 1.00 89.69 107 LEU A N 1
ATOM 871 C CA . LEU A 1 107 ? -1.502 1.614 12.241 1.00 89.69 107 LEU A CA 1
ATOM 872 C C . LEU A 1 107 ? -1.015 1.853 13.671 1.00 89.69 107 LEU A C 1
ATOM 874 O O . LEU A 1 107 ? -1.671 1.430 14.621 1.00 89.69 107 LEU A O 1
ATOM 878 N N . ARG A 1 108 ? 0.120 2.543 13.826 1.00 89.81 108 ARG A N 1
ATOM 879 C CA . ARG A 1 108 ? 0.697 2.854 15.141 1.00 89.81 108 ARG A CA 1
ATOM 880 C C . ARG A 1 108 ? -0.129 3.853 15.944 1.00 89.81 108 ARG A C 1
ATOM 882 O O . ARG A 1 108 ? -0.105 3.769 17.164 1.00 89.81 108 ARG A O 1
ATOM 889 N N . SER A 1 109 ? -0.830 4.782 15.292 1.00 87.81 109 SER A N 1
ATOM 890 C CA . SER A 1 109 ? -1.728 5.713 15.986 1.00 87.81 109 SER A CA 1
ATOM 891 C C . SER A 1 109 ? -3.069 5.076 16.356 1.00 87.81 109 SER A C 1
ATOM 893 O O . SER A 1 109 ? -3.666 5.460 17.355 1.00 87.81 109 SER A O 1
ATOM 895 N N . THR A 1 110 ? -3.535 4.095 15.577 1.00 86.69 110 THR A N 1
ATOM 896 C CA . THR A 1 110 ? -4.842 3.446 15.786 1.00 86.69 110 THR A CA 1
ATOM 897 C C . THR A 1 110 ? -4.786 2.309 16.812 1.00 86.69 110 THR A C 1
ATOM 899 O O . THR A 1 110 ? -5.769 2.047 17.501 1.00 86.69 110 THR A O 1
ATOM 902 N N . LEU A 1 111 ? -3.662 1.593 16.908 1.00 88.81 111 LEU A N 1
ATOM 903 C CA . LEU A 1 111 ? -3.526 0.392 17.738 1.00 88.81 111 LEU A CA 1
ATOM 904 C C . LEU A 1 111 ? -2.650 0.650 18.965 1.00 88.81 111 LEU A C 1
ATOM 906 O O . LEU A 1 111 ? -1.650 1.360 18.891 1.00 88.81 111 LEU A O 1
ATOM 910 N N . SER A 1 112 ? -2.953 -0.020 20.081 1.00 91.19 112 SER A N 1
ATOM 911 C CA . SER A 1 112 ? -2.010 -0.062 21.205 1.00 91.19 112 SER A CA 1
ATOM 912 C C . SER A 1 112 ? -0.718 -0.800 20.805 1.00 91.19 112 SER A C 1
ATOM 914 O O . SER A 1 112 ? -0.759 -1.656 19.914 1.00 91.19 112 SER A O 1
ATOM 916 N N . PRO A 1 113 ? 0.434 -0.554 21.462 1.00 90.69 113 PRO A N 1
ATOM 917 C CA . PRO A 1 113 ? 1.703 -1.191 21.092 1.00 90.69 113 PRO A CA 1
ATOM 918 C C . PRO A 1 113 ? 1.639 -2.725 21.021 1.00 90.69 113 PRO A C 1
ATOM 920 O O . PRO A 1 113 ? 2.197 -3.329 20.104 1.00 90.69 113 PRO A O 1
ATOM 923 N N . LEU A 1 114 ? 0.908 -3.354 21.950 1.00 91.31 114 LEU A N 1
ATOM 924 C CA . LEU A 1 114 ? 0.704 -4.802 21.967 1.00 91.31 114 LEU A CA 1
ATOM 925 C C . LEU A 1 114 ? -0.186 -5.267 20.805 1.00 91.31 114 LEU A C 1
ATOM 927 O O . LEU A 1 114 ? 0.152 -6.231 20.123 1.00 91.31 114 LEU A O 1
ATOM 931 N N . GLN A 1 115 ? -1.299 -4.572 20.542 1.00 91.56 115 GLN A N 1
ATOM 932 C CA . GLN A 1 115 ? -2.185 -4.898 19.419 1.00 91.56 115 GLN A CA 1
ATOM 933 C C . GLN A 1 115 ? -1.476 -4.736 18.074 1.00 91.56 115 GLN A C 1
ATOM 935 O O . GLN A 1 115 ? -1.629 -5.588 17.199 1.00 91.56 115 GLN A O 1
ATOM 940 N N . TYR A 1 116 ? -0.681 -3.675 17.924 1.00 91.25 116 TYR A N 1
ATOM 941 C CA . TYR A 1 116 ? 0.168 -3.457 16.761 1.00 91.25 116 TYR A CA 1
ATOM 942 C C . TYR A 1 116 ? 1.134 -4.628 16.573 1.00 91.25 116 T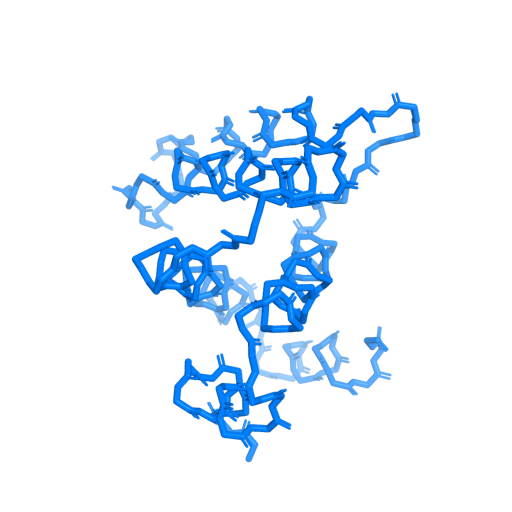YR A C 1
ATOM 944 O O . TYR A 1 116 ? 1.166 -5.213 15.495 1.00 91.25 116 TYR A O 1
ATOM 952 N N . PHE A 1 117 ? 1.864 -5.025 17.621 1.00 89.00 117 PHE A N 1
ATOM 953 C CA . PHE A 1 117 ? 2.812 -6.136 17.528 1.00 89.00 117 PHE A CA 1
ATOM 954 C C . PHE A 1 117 ? 2.130 -7.445 17.108 1.00 89.00 117 PHE A C 1
ATOM 956 O O . PHE A 1 117 ? 2.562 -8.095 16.156 1.00 89.00 117 PHE A O 1
ATOM 963 N N . ILE A 1 118 ? 1.022 -7.790 17.769 1.00 90.00 118 ILE A N 1
ATOM 964 C CA . ILE A 1 118 ? 0.265 -9.015 17.502 1.00 90.00 118 ILE A CA 1
ATOM 965 C C . ILE A 1 118 ? -0.257 -9.034 16.059 1.00 90.00 118 ILE A C 1
ATOM 967 O O . ILE A 1 118 ? -0.008 -9.985 15.318 1.00 90.00 118 ILE A O 1
ATOM 971 N N . ARG A 1 119 ? -0.951 -7.976 15.627 1.00 88.50 119 ARG A N 1
ATOM 972 C CA . ARG A 1 119 ? -1.572 -7.938 14.295 1.00 88.50 119 ARG A CA 1
ATOM 973 C C . ARG A 1 119 ? -0.561 -7.798 13.165 1.00 88.50 119 ARG A C 1
ATOM 975 O O . ARG A 1 119 ? -0.822 -8.278 12.070 1.00 88.50 119 ARG A O 1
ATOM 982 N N . ARG A 1 120 ? 0.568 -7.128 13.409 1.00 89.56 120 ARG A N 1
ATOM 983 C CA . ARG A 1 120 ? 1.561 -6.842 12.369 1.00 89.56 120 ARG A CA 1
ATOM 984 C C . ARG A 1 120 ? 2.584 -7.956 12.176 1.00 89.56 120 ARG A C 1
ATOM 986 O O . ARG A 1 120 ? 3.100 -8.080 11.070 1.00 89.56 120 ARG A O 1
ATOM 993 N N . TYR A 1 121 ? 2.889 -8.727 13.223 1.00 84.19 121 TYR A N 1
ATOM 994 C CA . TYR A 1 121 ? 3.990 -9.697 13.189 1.00 84.19 121 TYR A CA 1
ATOM 995 C C . TYR A 1 121 ? 3.606 -11.130 13.574 1.00 84.19 121 TYR A C 1
ATOM 997 O O . TYR A 1 121 ? 4.317 -12.040 13.162 1.00 84.19 121 TYR A O 1
ATOM 1005 N N . LEU A 1 122 ? 2.529 -11.359 14.340 1.00 77.88 122 LEU A N 1
ATOM 1006 C CA . LEU A 1 122 ? 2.136 -12.715 14.766 1.00 77.88 122 LEU A CA 1
ATOM 1007 C C . LEU A 1 122 ? 0.991 -13.314 13.941 1.00 77.88 122 LEU A C 1
ATOM 1009 O O . LEU A 1 122 ? 0.962 -14.525 13.754 1.00 77.88 122 LEU A O 1
ATOM 1013 N N . PHE A 1 123 ? 0.073 -12.488 13.435 1.00 66.94 123 PHE A N 1
ATOM 1014 C CA . PHE A 1 123 ? -1.065 -12.926 12.608 1.00 66.94 123 PHE A CA 1
ATOM 1015 C C . PHE A 1 123 ? -1.021 -12.361 11.175 1.00 66.94 123 PHE A C 1
ATOM 1017 O O . PHE A 1 123 ? -2.069 -12.101 10.584 1.00 66.94 123 PHE A O 1
ATOM 1024 N N . ALA A 1 124 ? 0.186 -12.115 10.654 1.00 56.38 124 ALA A N 1
ATOM 1025 C CA . ALA A 1 124 ? 0.431 -11.513 9.338 1.00 56.38 124 ALA A CA 1
ATOM 1026 C C . ALA A 1 124 ? 0.627 -12.533 8.207 1.00 56.38 124 ALA A C 1
ATOM 1028 O O . ALA A 1 124 ? 1.157 -13.629 8.490 1.00 56.38 124 ALA A O 1
#

Sequence (124 aa):
MRNAYKLDTVKARFGHNSACIDYYYNDLLRQLNILRLSPDTGETILQHGERVRMVLNDENTEPKSGGGDRLINTFHTVMNWRYGRIPPSDLELKRIAEVHDILENRLRSTLSPLQYFIRRYLFA

Secondary structure (DSSP, 8-state):
-TTTTSHHHHHHHH-SHHHHHHHHHHHHHHHHHHTT-PPPTT--HHHHHHHHHHHHH-TTSS--S-HHHHHHHHHHHHHHHHTT--PPPHHHHHHHHHHHHHHHHHHHHHS-HHHHHIIIII--

pLDDT: mean 88.03, std 11.32, range [50.97, 96.25]

Foldseek 3Di:
DVCCLPLVNLCVVPVFQLSLLVVLVVLVQLLCVLVVLHADVPQDLLNSLVVVLCVCCPPVDPDNPSLSVLSNVLSVQVCCCPPVVDGDDPVSSVSSSVSSVVSLVVLPVVDDPVRSCCSNPVVD